Protein AF-A0A1R0ZFE6-F1 (afdb_monomer)

Sequence (151 aa):
MNKIPDYDIPSVRLTSGMYALTKLACAGLTYVLISLLMLGFPQHNGIPEGWPLSIPYAIYAYGLPAALVADVLLRLLRSTSHIVSLVVYVAAGFGAGLWLAAEQGAELLLWGLAGILGLLLLRVTQLGVERSPLLLPVFALFLPLLCLLLL

Structure (mmCIF, N/CA/C/O backbone):
data_AF-A0A1R0ZFE6-F1
#
_entry.id   AF-A0A1R0ZFE6-F1
#
loop_
_atom_site.group_PDB
_atom_site.id
_atom_site.type_symbol
_atom_site.label_atom_id
_atom_site.label_alt_id
_atom_site.label_comp_id
_atom_site.label_asym_id
_atom_site.label_entity_id
_atom_site.label_seq_id
_atom_site.pdbx_PDB_ins_code
_atom_site.Cartn_x
_atom_site.Cartn_y
_atom_site.Cartn_z
_atom_site.occupancy
_atom_site.B_iso_or_equiv
_atom_site.auth_seq_id
_atom_site.auth_comp_id
_atom_site.auth_asym_id
_atom_site.auth_atom_id
_atom_site.pdbx_PDB_model_num
ATOM 1 N N . MET A 1 1 ? -29.178 23.348 39.593 1.00 34.50 1 MET A N 1
ATOM 2 C CA . MET A 1 1 ? -28.261 23.637 38.467 1.00 34.50 1 MET A CA 1
ATOM 3 C C . MET A 1 1 ? -27.893 22.325 37.801 1.00 34.50 1 MET A C 1
ATOM 5 O O . MET A 1 1 ? -27.403 21.430 38.478 1.00 34.50 1 MET A O 1
ATOM 9 N N . ASN A 1 2 ? -28.253 22.196 36.525 1.00 38.25 2 ASN A N 1
ATOM 10 C CA . ASN A 1 2 ? -28.171 20.967 35.738 1.00 38.25 2 ASN A CA 1
ATOM 11 C C . ASN A 1 2 ? -26.728 20.478 35.601 1.00 38.25 2 ASN A C 1
ATOM 13 O O . ASN A 1 2 ? -25.872 21.209 35.111 1.00 38.25 2 ASN A O 1
ATOM 17 N N . LYS A 1 3 ? -26.489 19.216 35.967 1.00 43.56 3 LYS A N 1
ATOM 18 C CA . LYS A 1 3 ? -25.368 18.447 35.431 1.00 43.56 3 LYS A CA 1
ATOM 19 C C . LYS A 1 3 ? -25.771 18.044 34.016 1.00 43.56 3 LYS A C 1
ATOM 21 O O . LYS A 1 3 ? -26.606 17.159 33.857 1.00 43.56 3 LYS A O 1
ATOM 26 N N . ILE A 1 4 ? -25.261 18.750 33.014 1.00 52.94 4 ILE A N 1
ATOM 27 C CA . ILE A 1 4 ? -25.328 18.283 31.629 1.00 52.94 4 ILE A CA 1
ATOM 28 C C . ILE A 1 4 ? -24.350 17.103 31.565 1.00 52.94 4 ILE A C 1
ATOM 30 O O . ILE A 1 4 ? -23.176 17.302 31.877 1.00 52.94 4 ILE A O 1
ATOM 34 N N . PRO A 1 5 ? -24.795 15.874 31.266 1.00 47.56 5 PRO A N 1
ATOM 35 C CA . PRO A 1 5 ? -23.860 14.816 30.942 1.00 47.56 5 PRO A CA 1
ATOM 36 C C . PRO A 1 5 ? -23.267 15.170 29.577 1.00 47.56 5 PRO A C 1
ATOM 38 O O . PRO A 1 5 ? -23.982 15.138 28.576 1.00 47.56 5 PRO A O 1
ATOM 41 N N . ASP A 1 6 ? -21.995 15.571 29.558 1.00 48.12 6 ASP A N 1
ATOM 42 C CA . ASP A 1 6 ? -21.217 15.683 28.326 1.00 48.12 6 ASP A CA 1
ATOM 43 C C . ASP A 1 6 ? -21.222 14.307 27.669 1.00 48.12 6 ASP A C 1
ATOM 45 O O . ASP A 1 6 ? -20.630 13.334 28.142 1.00 48.12 6 ASP A O 1
ATOM 49 N N . TYR A 1 7 ? -22.026 14.202 26.626 1.00 49.75 7 TYR A N 1
ATOM 50 C CA . TYR A 1 7 ? -22.154 13.003 25.840 1.00 49.75 7 TYR A CA 1
ATOM 51 C C . TYR A 1 7 ? -21.052 13.111 24.781 1.00 49.75 7 TYR A C 1
ATOM 53 O O . TYR A 1 7 ? -21.274 13.656 23.700 1.00 49.75 7 TYR A O 1
ATOM 61 N N . ASP A 1 8 ? -19.847 12.647 25.132 1.00 55.03 8 ASP A N 1
ATOM 62 C CA . ASP A 1 8 ? -18.703 12.450 24.230 1.00 55.03 8 ASP A CA 1
ATOM 63 C C . ASP A 1 8 ? -19.056 11.380 23.174 1.00 55.03 8 ASP A C 1
ATOM 65 O O . ASP A 1 8 ? -18.499 10.282 23.146 1.00 55.03 8 ASP A O 1
ATOM 69 N N . ILE A 1 9 ? -20.031 11.653 22.299 1.00 55.03 9 ILE A N 1
ATOM 70 C CA . ILE A 1 9 ? -20.191 10.863 21.080 1.00 55.03 9 ILE A CA 1
ATOM 71 C C . ILE A 1 9 ? -19.178 11.416 20.083 1.00 55.03 9 ILE A C 1
ATOM 73 O O . ILE A 1 9 ? -19.366 12.532 19.583 1.00 55.03 9 ILE A O 1
ATOM 77 N N . PRO A 1 10 ? -18.126 10.665 19.727 1.00 60.91 10 PRO A N 1
ATOM 78 C CA . PRO A 1 10 ? -17.265 11.071 18.634 1.00 60.91 10 PRO A CA 1
ATOM 79 C C . PRO A 1 10 ? -18.122 11.199 17.371 1.00 60.91 10 PRO A C 1
ATOM 81 O O . PRO A 1 10 ? -18.788 10.249 16.951 1.00 60.91 10 PRO A O 1
ATOM 84 N N . SER A 1 11 ? -18.150 12.395 16.776 1.00 75.12 11 SER A N 1
ATOM 85 C CA . SER A 1 11 ? -18.979 12.628 15.594 1.00 75.12 11 SER A CA 1
ATOM 86 C C . SER A 1 11 ? -18.588 11.651 14.477 1.00 75.12 11 SER A C 1
ATOM 88 O O . SER A 1 11 ? -17.407 11.467 14.178 1.00 75.12 11 SER A O 1
ATOM 90 N N . VAL A 1 12 ? -19.579 11.034 13.827 1.00 76.31 12 VAL A N 1
ATOM 91 C CA . VAL A 1 12 ? -19.363 10.065 12.730 1.00 76.31 12 VAL A CA 1
ATOM 92 C C . VAL A 1 12 ? -18.515 10.670 11.599 1.00 76.31 12 VAL A C 1
ATOM 94 O O . VAL A 1 12 ? -17.741 9.986 10.929 1.00 76.31 12 VAL A O 1
ATOM 97 N N . ARG A 1 13 ? -18.618 11.989 11.403 1.00 74.69 13 ARG A N 1
ATOM 98 C CA . ARG A 1 13 ? -17.806 12.749 10.443 1.00 74.69 13 ARG A CA 1
ATOM 99 C C . ARG A 1 13 ? -16.336 12.823 10.855 1.00 74.69 13 ARG A C 1
ATOM 101 O O . ARG A 1 13 ? -15.463 12.682 10.007 1.00 74.69 13 ARG A O 1
ATOM 108 N N . LEU A 1 14 ? -16.058 13.012 12.143 1.00 77.81 14 LEU A N 1
ATOM 109 C CA . LEU A 1 14 ? -14.692 13.040 12.656 1.00 77.81 14 LEU A CA 1
ATOM 110 C C . LEU A 1 14 ? -14.053 11.648 12.594 1.00 77.81 14 LEU A C 1
ATOM 112 O O . LEU A 1 14 ? -12.908 11.530 12.177 1.00 77.81 14 LEU A O 1
ATOM 116 N N . THR A 1 15 ? -14.790 10.585 12.928 1.00 82.00 15 THR A N 1
ATOM 117 C CA . THR A 1 15 ? -14.255 9.212 12.879 1.00 82.00 15 THR A CA 1
ATOM 118 C C . THR A 1 15 ? 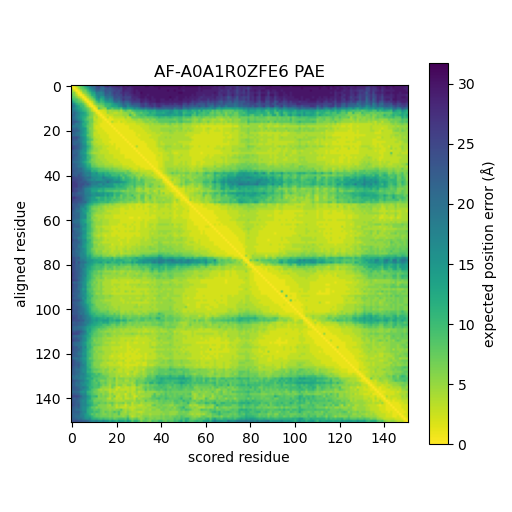-13.975 8.745 11.451 1.00 82.00 15 THR A C 1
ATOM 120 O O . THR A 1 15 ? -12.918 8.170 11.188 1.00 82.00 15 THR A O 1
ATOM 123 N N . SER A 1 16 ? -14.871 9.038 10.506 1.00 82.62 16 SER A N 1
ATOM 124 C CA . SER A 1 16 ? -14.650 8.755 9.080 1.00 82.62 16 SER A CA 1
ATOM 125 C C . SER A 1 16 ? -13.523 9.600 8.479 1.00 82.62 16 SER A C 1
ATOM 127 O O . SER A 1 16 ? -12.692 9.065 7.745 1.00 82.62 16 SER A O 1
ATOM 129 N N . GLY A 1 17 ? -13.438 10.885 8.840 1.00 84.19 17 GLY A N 1
ATOM 130 C CA . GLY A 1 17 ? -12.347 11.769 8.430 1.00 84.19 17 GLY A CA 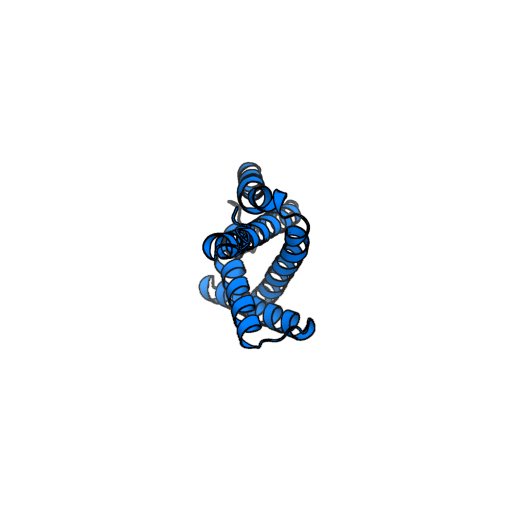1
ATOM 131 C C . GLY A 1 17 ? -10.986 11.291 8.936 1.00 84.19 17 GLY A C 1
ATOM 132 O O . GLY A 1 17 ? -10.040 11.201 8.158 1.00 84.19 17 GLY A O 1
ATOM 133 N N . MET A 1 18 ? -10.901 10.894 10.208 1.00 85.31 18 MET A N 1
ATOM 134 C CA . MET A 1 18 ? -9.681 10.324 10.785 1.00 85.31 18 MET A CA 1
ATOM 135 C C . MET A 1 18 ? -9.289 9.011 10.108 1.00 85.31 18 MET A C 1
ATOM 137 O O . MET A 1 18 ? -8.116 8.808 9.822 1.00 85.31 18 MET A O 1
ATOM 141 N N . TYR A 1 19 ? -10.250 8.142 9.782 1.00 88.06 19 TYR A N 1
ATOM 142 C CA . TYR A 1 19 ? -9.968 6.915 9.033 1.00 88.06 19 TYR A CA 1
ATOM 143 C C . TYR A 1 19 ? -9.381 7.201 7.643 1.00 88.06 19 TYR A C 1
ATOM 145 O O . TYR A 1 19 ? -8.357 6.621 7.275 1.00 88.06 19 TYR A O 1
ATOM 153 N N . ALA A 1 20 ? -9.995 8.117 6.887 1.00 87.62 20 ALA A N 1
ATOM 154 C CA . ALA A 1 20 ? -9.504 8.508 5.568 1.00 87.62 20 ALA A CA 1
ATOM 155 C C . ALA A 1 20 ? -8.101 9.129 5.652 1.00 87.62 20 ALA A C 1
ATOM 157 O O . ALA A 1 20 ? -7.214 8.759 4.881 1.00 87.62 20 ALA A O 1
ATOM 158 N N . LEU A 1 21 ? -7.878 10.010 6.633 1.00 88.38 21 LEU A N 1
ATOM 159 C CA . LEU A 1 21 ? -6.580 10.634 6.875 1.00 88.38 21 LEU A CA 1
ATOM 160 C C . LEU A 1 21 ? -5.513 9.595 7.236 1.00 88.38 21 LEU A C 1
ATOM 162 O O . LEU A 1 21 ? -4.406 9.659 6.709 1.00 88.38 21 LEU A O 1
ATOM 166 N N . THR A 1 22 ? -5.846 8.600 8.061 1.00 89.19 22 THR A N 1
ATOM 167 C CA . THR A 1 22 ? -4.944 7.486 8.377 1.00 89.19 22 THR A CA 1
ATOM 168 C C . THR A 1 22 ? -4.570 6.701 7.131 1.00 89.19 22 THR A C 1
ATOM 170 O O . THR A 1 22 ? -3.390 6.435 6.926 1.00 89.19 22 THR A O 1
ATOM 173 N N . LYS A 1 23 ? -5.521 6.371 6.251 1.00 90.69 23 LYS A N 1
ATOM 174 C CA . LYS A 1 23 ? -5.207 5.643 5.010 1.00 90.69 23 LYS A CA 1
ATOM 175 C C . LYS A 1 23 ? -4.344 6.455 4.051 1.00 90.69 23 LYS A C 1
ATOM 177 O O . LYS A 1 23 ? -3.400 5.904 3.488 1.00 90.69 23 LYS A O 1
ATOM 182 N N . LEU A 1 24 ? -4.605 7.755 3.929 1.00 90.31 24 LEU A N 1
ATOM 183 C CA . LEU A 1 24 ? -3.759 8.664 3.154 1.00 90.31 24 LEU A CA 1
ATOM 184 C C . LEU A 1 24 ? -2.350 8.774 3.745 1.00 90.31 24 LEU A C 1
ATOM 186 O O . LEU A 1 24 ? -1.380 8.709 2.998 1.00 90.31 24 LEU A O 1
ATOM 190 N N . ALA A 1 25 ? -2.225 8.863 5.069 1.00 89.31 25 ALA A N 1
ATOM 191 C CA . ALA A 1 25 ? -0.940 8.865 5.761 1.00 89.31 25 ALA A CA 1
ATOM 192 C C . ALA A 1 25 ? -0.157 7.564 5.548 1.00 89.31 25 ALA A C 1
ATOM 194 O O . ALA A 1 25 ? 1.046 7.607 5.307 1.00 89.31 25 ALA A O 1
ATOM 195 N N . CYS A 1 26 ? -0.831 6.412 5.580 1.00 90.56 26 CYS A N 1
ATOM 196 C CA . CYS A 1 26 ? -0.211 5.119 5.291 1.00 90.56 26 CYS A CA 1
ATOM 197 C C . CYS A 1 26 ? 0.305 5.062 3.850 1.00 90.56 26 CYS A C 1
ATOM 199 O O . CYS A 1 26 ? 1.451 4.685 3.619 1.00 90.56 26 CYS A O 1
ATOM 201 N N . ALA A 1 27 ? -0.519 5.471 2.881 1.00 90.81 27 ALA A N 1
ATOM 202 C CA . ALA A 1 27 ? -0.123 5.518 1.476 1.00 90.81 27 ALA A CA 1
ATOM 203 C C . ALA A 1 27 ? 1.048 6.480 1.245 1.00 90.81 27 ALA A C 1
ATOM 205 O O . ALA A 1 27 ? 2.019 6.106 0.592 1.00 90.81 27 ALA A O 1
ATOM 206 N N . GLY A 1 28 ? 1.007 7.664 1.856 1.00 88.50 28 GLY A N 1
ATOM 207 C CA . GLY A 1 28 ? 2.086 8.641 1.787 1.00 88.50 28 GLY A CA 1
ATOM 208 C C . GLY A 1 28 ? 3.400 8.128 2.373 1.00 88.50 28 GLY A C 1
ATOM 209 O O . GLY A 1 28 ? 4.445 8.228 1.733 1.00 88.50 28 GLY A O 1
ATOM 210 N N . LEU A 1 29 ? 3.359 7.498 3.548 1.00 88.94 29 LEU A N 1
ATOM 211 C CA . LEU A 1 29 ? 4.547 6.905 4.162 1.00 88.94 29 LEU A CA 1
ATOM 212 C C . LEU A 1 29 ? 5.081 5.716 3.348 1.00 88.94 29 LEU A C 1
ATOM 214 O O . LEU A 1 29 ? 6.290 5.570 3.193 1.00 88.94 29 LEU A O 1
ATOM 218 N N . THR A 1 30 ? 4.189 4.898 2.784 1.00 90.56 30 THR A N 1
ATOM 219 C CA . THR A 1 30 ? 4.553 3.787 1.887 1.00 90.56 30 THR A CA 1
ATOM 220 C C . THR A 1 30 ? 5.259 4.316 0.638 1.00 90.56 30 THR A C 1
ATOM 222 O O . THR A 1 30 ? 6.295 3.783 0.249 1.00 90.56 30 THR A O 1
ATOM 225 N N . TYR A 1 31 ? 4.746 5.399 0.048 1.00 89.81 31 TYR A N 1
ATOM 226 C CA . TYR A 1 31 ? 5.365 6.071 -1.093 1.00 89.81 31 TYR A CA 1
ATOM 227 C C . TYR A 1 31 ? 6.769 6.572 -0.769 1.00 89.81 31 TYR A C 1
ATOM 229 O O . TYR A 1 31 ? 7.701 6.276 -1.515 1.00 89.81 31 TYR A O 1
ATOM 237 N N . VAL A 1 32 ? 6.940 7.260 0.359 1.00 88.94 32 VAL A N 1
ATOM 238 C CA . VAL A 1 32 ? 8.249 7.771 0.789 1.00 88.94 32 VAL A CA 1
ATOM 239 C C . VAL A 1 32 ? 9.233 6.622 1.026 1.00 88.94 32 VAL A C 1
ATOM 241 O O . VAL A 1 32 ? 10.364 6.684 0.556 1.00 88.94 32 VAL A O 1
ATOM 244 N N . LEU A 1 33 ? 8.807 5.545 1.695 1.00 89.56 33 LEU A N 1
ATOM 245 C CA . LEU A 1 33 ? 9.657 4.379 1.956 1.00 89.56 33 LEU A CA 1
ATOM 246 C C . LEU A 1 33 ? 10.112 3.686 0.669 1.00 89.56 33 LEU A C 1
ATOM 248 O O . LEU A 1 33 ? 11.296 3.386 0.527 1.00 89.56 33 LEU A O 1
ATOM 252 N N . ILE A 1 34 ? 9.193 3.445 -0.270 1.00 88.31 34 ILE A N 1
ATOM 253 C CA . ILE A 1 34 ? 9.540 2.812 -1.549 1.00 88.31 34 ILE A CA 1
ATOM 254 C C . ILE A 1 34 ? 10.434 3.742 -2.372 1.00 88.31 34 ILE A C 1
ATOM 256 O O . ILE A 1 34 ? 11.419 3.283 -2.941 1.00 88.31 34 ILE A O 1
ATOM 260 N N . SER A 1 35 ? 10.154 5.045 -2.389 1.00 86.06 35 SER A N 1
ATOM 261 C CA . SER A 1 35 ? 10.967 6.022 -3.124 1.00 86.06 35 SER A CA 1
ATOM 262 C C . SER A 1 35 ? 12.392 6.119 -2.574 1.00 86.06 35 SER A C 1
ATOM 264 O O . SER A 1 35 ? 13.343 6.133 -3.348 1.00 86.06 35 SER A O 1
ATOM 266 N N . LEU A 1 36 ? 12.560 6.090 -1.246 1.00 86.81 36 LEU A N 1
ATOM 267 C CA . LEU A 1 36 ? 13.877 6.019 -0.602 1.00 86.81 36 LEU A CA 1
ATOM 268 C C . LEU A 1 36 ? 14.619 4.720 -0.941 1.00 86.81 36 LEU A C 1
ATOM 270 O O . LEU A 1 36 ? 15.826 4.748 -1.167 1.00 86.81 36 LEU A O 1
ATOM 274 N N . LEU A 1 37 ? 13.914 3.587 -1.007 1.00 86.25 37 LEU A N 1
ATOM 275 C CA . LEU A 1 37 ? 14.508 2.310 -1.411 1.00 86.25 37 LEU A CA 1
ATOM 276 C C . LEU A 1 37 ? 14.942 2.326 -2.888 1.00 86.25 37 LEU A C 1
ATOM 278 O O . LEU A 1 37 ? 15.941 1.710 -3.251 1.00 86.25 37 LEU A O 1
ATOM 282 N N . MET A 1 38 ? 14.199 3.049 -3.728 1.00 84.69 38 MET A N 1
ATOM 283 C CA . MET A 1 38 ? 14.442 3.177 -5.165 1.00 84.69 38 MET A CA 1
ATOM 284 C C . MET A 1 38 ? 15.449 4.279 -5.529 1.00 84.69 38 MET A C 1
ATOM 286 O O . MET A 1 38 ? 15.760 4.436 -6.707 1.00 84.69 38 MET A O 1
ATOM 290 N N . LEU A 1 39 ? 15.997 5.016 -4.554 1.00 81.69 39 LEU A N 1
ATOM 291 C CA . LEU A 1 39 ? 16.960 6.101 -4.795 1.00 81.69 39 LEU A CA 1
ATOM 292 C C . LEU A 1 39 ? 18.260 5.609 -5.457 1.00 81.69 39 LEU A C 1
ATOM 294 O O . LEU A 1 39 ? 18.927 6.357 -6.163 1.00 81.69 39 LEU A O 1
ATOM 298 N N . GLY A 1 40 ? 18.629 4.348 -5.210 1.00 79.44 40 GLY A N 1
ATOM 299 C CA . GLY A 1 40 ? 19.815 3.711 -5.790 1.00 79.44 40 GLY A CA 1
ATOM 300 C C . GLY A 1 40 ? 19.608 3.132 -7.192 1.00 79.44 40 GLY A C 1
ATOM 301 O O . GLY A 1 40 ? 20.556 2.585 -7.751 1.00 79.44 40 GLY A O 1
ATOM 302 N N . PHE A 1 41 ? 18.397 3.215 -7.748 1.00 81.88 41 PHE A N 1
ATOM 303 C CA . PHE A 1 41 ? 18.052 2.635 -9.045 1.00 81.88 41 PHE A CA 1
ATOM 304 C C . PHE A 1 41 ? 17.815 3.727 -10.094 1.00 81.88 41 PHE A C 1
ATOM 306 O O . PHE A 1 41 ? 17.292 4.792 -9.761 1.00 81.88 41 PHE A O 1
ATOM 313 N N . PRO A 1 42 ? 18.173 3.482 -11.367 1.00 79.81 42 PRO A N 1
ATOM 314 C CA . PRO A 1 42 ? 17.896 4.418 -12.448 1.00 79.81 42 PRO A CA 1
ATOM 315 C C . PRO A 1 42 ? 16.385 4.621 -12.623 1.00 79.81 42 PRO A C 1
ATOM 317 O O . PRO A 1 42 ? 15.599 3.669 -12.624 1.00 79.81 42 PRO A O 1
ATOM 320 N N . GLN A 1 43 ? 15.981 5.882 -12.780 1.00 79.62 43 GLN A N 1
ATOM 321 C CA . GLN A 1 43 ? 14.592 6.275 -13.013 1.00 79.62 43 GLN A CA 1
ATOM 322 C C . GLN A 1 43 ? 14.500 7.182 -14.241 1.00 79.62 43 GLN A C 1
ATOM 324 O O . GLN A 1 43 ? 15.382 8.005 -14.490 1.00 79.62 43 GLN A O 1
ATOM 329 N N . HIS A 1 44 ? 13.413 7.051 -14.996 1.00 74.38 44 HIS A N 1
ATOM 330 C CA . HIS A 1 44 ? 13.072 7.942 -16.102 1.00 74.38 44 HIS A CA 1
ATOM 331 C C . HIS A 1 44 ? 11.689 8.536 -15.836 1.00 74.38 44 HIS A C 1
ATOM 333 O O . HIS A 1 44 ? 10.710 7.803 -15.724 1.00 74.38 44 HIS A O 1
ATOM 339 N N . ASN A 1 45 ? 11.599 9.864 -15.707 1.00 70.94 45 ASN A N 1
ATOM 340 C CA . ASN A 1 45 ? 10.343 10.578 -15.427 1.00 70.94 45 ASN A CA 1
ATOM 341 C C . ASN A 1 45 ? 9.564 10.033 -14.203 1.00 70.94 45 ASN A C 1
ATOM 343 O O . ASN A 1 45 ? 8.339 9.919 -14.242 1.00 70.94 45 ASN A O 1
ATOM 347 N N . GLY A 1 46 ? 10.266 9.655 -13.127 1.00 71.50 46 GLY A N 1
ATOM 348 C CA . GLY A 1 46 ? 9.652 9.109 -11.904 1.00 71.50 46 GLY A CA 1
ATOM 349 C C . GLY A 1 46 ? 9.140 7.665 -12.024 1.00 71.50 46 GLY A C 1
ATOM 350 O O . GLY A 1 46 ? 8.420 7.185 -11.142 1.00 71.50 46 GLY A O 1
ATOM 351 N N . ILE A 1 47 ? 9.491 6.971 -13.111 1.00 81.75 47 ILE A N 1
ATOM 352 C CA . ILE A 1 47 ? 9.240 5.543 -13.316 1.00 81.75 47 ILE A CA 1
ATOM 353 C C . ILE A 1 47 ? 10.583 4.809 -13.186 1.00 81.75 47 ILE A C 1
ATOM 355 O O . ILE A 1 47 ? 11.501 5.087 -13.965 1.00 81.75 47 ILE A O 1
ATOM 359 N N . PRO A 1 48 ? 10.736 3.899 -12.206 1.00 83.12 48 PRO A N 1
ATOM 360 C CA . PRO A 1 48 ? 11.923 3.058 -12.112 1.00 83.12 48 PRO A CA 1
ATOM 361 C C . PRO A 1 48 ? 12.081 2.160 -13.344 1.00 83.12 48 PRO A C 1
ATOM 363 O O . PRO A 1 48 ? 11.096 1.695 -13.920 1.00 83.12 48 PRO A O 1
ATOM 366 N N . GLU A 1 49 ? 13.320 1.897 -13.756 1.00 79.38 49 GLU A N 1
ATOM 367 C CA . GLU A 1 49 ? 13.586 1.030 -14.908 1.00 79.38 49 GLU A CA 1
ATOM 368 C C . GLU A 1 49 ? 12.983 -0.375 -14.703 1.00 79.38 49 GLU A C 1
ATOM 370 O O . GLU A 1 49 ? 13.125 -0.991 -13.645 1.00 79.38 49 GLU A O 1
ATOM 375 N N . GLY A 1 50 ? 12.253 -0.872 -15.706 1.00 78.38 50 GLY A N 1
ATOM 376 C CA . GLY A 1 50 ? 11.536 -2.152 -15.634 1.00 78.38 50 GLY A CA 1
ATOM 377 C C . GLY A 1 50 ? 10.185 -2.107 -14.907 1.00 78.38 50 GLY A C 1
ATOM 378 O O . GLY A 1 50 ? 9.520 -3.139 -14.809 1.00 78.38 50 GLY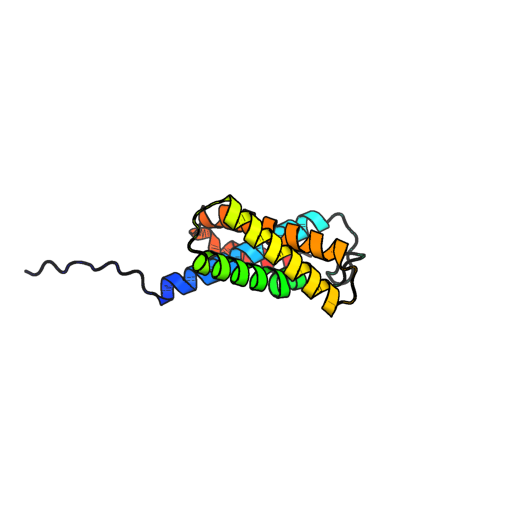 A O 1
ATOM 379 N N . TRP A 1 51 ? 9.748 -0.942 -14.418 1.00 83.19 51 TRP A N 1
ATOM 380 C CA . TRP A 1 51 ? 8.415 -0.777 -13.840 1.00 83.19 51 TRP A CA 1
ATOM 381 C C . TRP A 1 51 ? 7.405 -0.309 -14.900 1.00 83.19 51 TRP A C 1
ATOM 383 O O . TRP A 1 51 ? 7.732 0.528 -15.739 1.00 83.19 51 TRP A O 1
ATOM 393 N N . PRO A 1 52 ? 6.155 -0.800 -14.855 1.00 82.56 52 PRO A N 1
ATOM 394 C CA . PRO A 1 52 ? 5.106 -0.414 -15.786 1.00 82.56 52 PRO A CA 1
ATOM 395 C C . PRO A 1 52 ? 4.564 0.997 -15.525 1.00 82.56 52 PRO A C 1
ATOM 397 O O . PRO A 1 52 ? 3.924 1.574 -16.395 1.00 82.56 52 PRO A O 1
ATOM 400 N N . LEU A 1 53 ? 4.767 1.549 -14.323 1.00 86.31 53 LEU A N 1
ATOM 401 C CA . LEU A 1 53 ? 4.172 2.813 -13.887 1.00 86.31 53 LEU A CA 1
ATOM 402 C C . LEU A 1 53 ? 4.949 3.442 -12.726 1.00 86.31 53 LEU A C 1
ATOM 404 O O . LEU A 1 53 ? 5.796 2.800 -12.100 1.00 86.31 53 LEU A O 1
ATOM 408 N N . SER A 1 54 ? 4.647 4.707 -12.429 1.00 87.69 54 SER A N 1
ATOM 409 C CA . SER A 1 54 ? 5.301 5.445 -11.349 1.00 87.69 54 SER A CA 1
ATOM 410 C C . SER A 1 54 ? 4.891 4.918 -9.970 1.00 87.69 54 SER A C 1
ATOM 412 O O . SER A 1 54 ? 3.750 4.507 -9.740 1.00 87.69 54 SER A O 1
ATOM 414 N N . ILE A 1 55 ? 5.821 4.973 -9.016 1.00 86.56 55 ILE A N 1
ATOM 415 C CA . ILE A 1 55 ? 5.611 4.543 -7.625 1.00 86.56 55 ILE A CA 1
ATOM 416 C C . ILE A 1 55 ? 4.349 5.168 -6.992 1.00 86.56 55 ILE A C 1
ATOM 418 O O . ILE A 1 55 ? 3.543 4.417 -6.432 1.00 86.56 55 ILE A O 1
ATOM 422 N N . PRO A 1 56 ? 4.111 6.499 -7.066 1.00 88.19 56 PRO A N 1
ATOM 423 C CA . PRO A 1 56 ? 2.912 7.076 -6.465 1.00 88.19 56 PRO A CA 1
ATOM 424 C C . PRO A 1 56 ? 1.640 6.546 -7.135 1.00 88.19 56 PRO A C 1
ATOM 426 O O . PRO A 1 56 ? 0.664 6.260 -6.444 1.00 88.19 56 PRO A O 1
ATOM 429 N N . TYR A 1 57 ? 1.652 6.328 -8.453 1.00 88.00 57 TYR A N 1
ATOM 430 C CA . TYR A 1 57 ? 0.498 5.771 -9.152 1.00 88.00 57 TYR A CA 1
ATOM 431 C C . TYR A 1 57 ? 0.191 4.342 -8.682 1.00 88.00 57 TYR A C 1
ATOM 433 O O . TYR A 1 57 ? -0.962 4.038 -8.382 1.00 88.00 57 TYR A O 1
ATOM 441 N N . ALA A 1 58 ? 1.211 3.496 -8.495 1.00 89.00 58 ALA A N 1
ATOM 442 C CA . ALA A 1 58 ? 1.045 2.134 -7.973 1.00 89.00 58 ALA A CA 1
ATOM 443 C C . ALA A 1 58 ? 0.308 2.129 -6.623 1.00 89.00 58 ALA A C 1
ATOM 445 O O . ALA A 1 58 ? -0.633 1.367 -6.389 1.00 89.00 58 ALA A O 1
ATOM 446 N N . ILE A 1 59 ? 0.743 3.011 -5.724 1.00 89.50 59 ILE A N 1
ATOM 447 C CA . ILE A 1 59 ? 0.301 3.026 -4.332 1.00 89.50 59 ILE A CA 1
ATOM 448 C C . ILE A 1 59 ? -1.081 3.658 -4.208 1.00 89.50 59 ILE A C 1
ATOM 450 O O . ILE A 1 59 ? -1.952 3.087 -3.553 1.00 89.50 59 ILE A O 1
ATOM 454 N N . TYR A 1 60 ? -1.301 4.815 -4.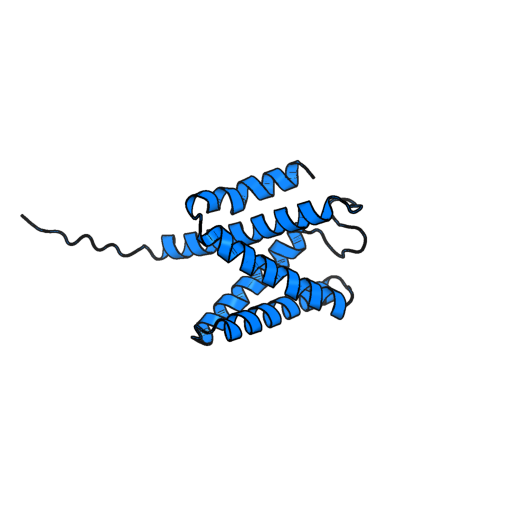832 1.00 90.50 60 TYR A N 1
ATOM 455 C CA . TYR A 1 60 ? -2.558 5.544 -4.690 1.00 90.50 60 TYR A CA 1
ATOM 456 C C . TYR A 1 60 ? -3.683 4.972 -5.562 1.00 90.50 60 TYR A C 1
ATOM 458 O O . TYR A 1 60 ? -4.824 4.960 -5.104 1.00 90.50 60 TYR A O 1
ATOM 466 N N . ALA A 1 61 ? -3.391 4.469 -6.770 1.00 90.62 61 ALA A N 1
ATOM 467 C CA . ALA A 1 61 ? -4.420 3.948 -7.674 1.00 90.62 61 ALA A CA 1
ATOM 468 C C . ALA A 1 61 ? -4.770 2.474 -7.414 1.00 90.62 61 ALA A C 1
ATOM 470 O O . ALA A 1 61 ? -5.934 2.110 -7.542 1.00 90.62 61 ALA A O 1
ATOM 471 N N . TYR A 1 62 ? -3.808 1.637 -7.002 1.00 91.31 62 TYR A N 1
ATOM 472 C CA . TYR A 1 62 ? -4.048 0.199 -6.798 1.00 91.31 62 TYR A CA 1
ATOM 4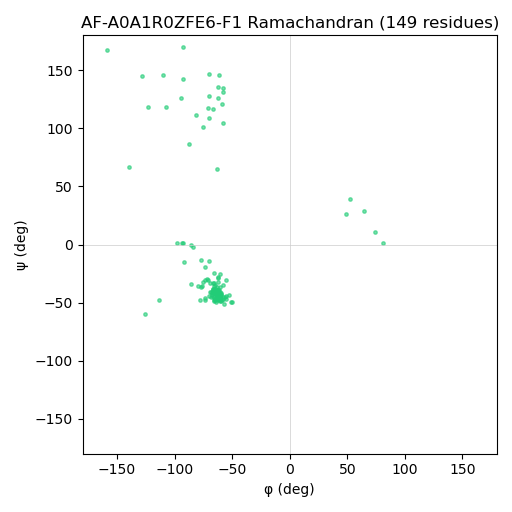73 C C . TYR A 1 62 ? -3.935 -0.213 -5.327 1.00 91.31 62 TYR A C 1
ATOM 475 O O . TYR A 1 62 ? -4.823 -0.882 -4.796 1.00 91.31 62 TYR A O 1
ATOM 483 N N . GLY A 1 63 ? -2.874 0.218 -4.637 1.00 90.12 63 GLY A N 1
ATOM 484 C CA . GLY A 1 63 ? -2.619 -0.167 -3.246 1.00 90.12 63 GLY A CA 1
ATOM 485 C C . GLY A 1 63 ? -3.678 0.339 -2.262 1.00 90.12 63 GLY A C 1
ATOM 486 O O . GLY A 1 63 ? -4.192 -0.430 -1.447 1.00 90.12 63 GLY A O 1
ATOM 487 N N . LEU A 1 64 ? -4.035 1.624 -2.341 1.00 91.56 64 LEU A N 1
ATOM 488 C CA . LEU A 1 64 ? -4.990 2.252 -1.427 1.00 91.56 64 LEU A CA 1
ATOM 489 C C . LEU A 1 64 ? -6.408 1.673 -1.580 1.00 91.56 64 LEU A C 1
ATOM 491 O O . LEU A 1 64 ? -6.974 1.278 -0.557 1.00 91.56 64 LEU A O 1
ATOM 495 N N . PRO A 1 65 ? -6.981 1.524 -2.792 1.00 92.75 65 PRO A N 1
ATOM 496 C CA . PRO A 1 65 ? -8.273 0.858 -2.954 1.00 92.75 65 PRO A CA 1
ATOM 497 C C . PRO A 1 65 ? -8.262 -0.585 -2.455 1.00 92.75 65 PRO A C 1
ATOM 499 O O . PRO A 1 65 ? -9.177 -0.992 -1.742 1.00 92.75 65 PRO A O 1
ATOM 502 N N . ALA A 1 66 ? -7.204 -1.345 -2.739 1.00 92.81 66 ALA A N 1
ATOM 503 C CA . ALA A 1 66 ? -7.097 -2.719 -2.267 1.00 92.81 66 ALA A CA 1
ATOM 504 C C . ALA A 1 66 ? -7.003 -2.808 -0.732 1.00 92.81 66 ALA A C 1
ATOM 506 O O . ALA A 1 66 ? -7.603 -3.697 -0.128 1.00 92.81 66 ALA A O 1
ATOM 507 N N . ALA A 1 67 ? -6.343 -1.848 -0.075 1.00 91.19 67 ALA A N 1
ATOM 508 C CA . ALA A 1 67 ? -6.333 -1.742 1.384 1.00 91.19 67 ALA A CA 1
ATOM 509 C C . ALA A 1 67 ? -7.715 -1.416 1.970 1.00 91.19 67 ALA A C 1
ATOM 511 O O . ALA A 1 67 ? -8.060 -1.924 3.038 1.00 91.19 67 ALA A O 1
ATOM 512 N N . LEU A 1 68 ? -8.519 -0.600 1.283 1.00 91.94 68 LEU A N 1
ATOM 513 C CA . LEU A 1 68 ? -9.907 -0.342 1.679 1.00 91.94 68 LEU A CA 1
ATOM 514 C C . LEU A 1 68 ? -10.767 -1.602 1.524 1.00 91.94 68 LEU A C 1
ATOM 516 O O . LEU A 1 68 ? -11.529 -1.938 2.430 1.00 91.94 68 LEU A O 1
ATOM 520 N N . VAL A 1 69 ? -10.614 -2.330 0.416 1.00 92.75 69 VAL A N 1
ATOM 521 C CA . VAL A 1 69 ? -11.314 -3.603 0.186 1.00 92.75 69 VAL A CA 1
ATOM 522 C C . VAL A 1 69 ? -10.943 -4.627 1.261 1.00 92.75 69 VAL A C 1
ATOM 524 O O . VAL A 1 69 ? -11.834 -5.265 1.818 1.00 92.75 69 VAL A O 1
ATOM 527 N N . ALA A 1 70 ? -9.659 -4.739 1.613 1.00 90.62 70 ALA A N 1
ATOM 528 C CA . ALA A 1 70 ? -9.191 -5.620 2.682 1.00 90.62 70 ALA A CA 1
ATOM 529 C C . ALA A 1 70 ? -9.851 -5.292 4.033 1.00 90.62 70 ALA A C 1
ATOM 531 O O . ALA A 1 70 ? -10.341 -6.190 4.720 1.00 90.62 70 ALA A O 1
ATOM 532 N N . ASP A 1 71 ? -9.930 -4.009 4.397 1.00 89.81 71 ASP A N 1
ATOM 533 C CA . ASP A 1 71 ? -10.592 -3.568 5.629 1.00 89.81 71 ASP A CA 1
ATOM 534 C C . ASP A 1 71 ? -12.091 -3.886 5.635 1.00 89.81 71 ASP A C 1
ATOM 536 O O . ASP A 1 71 ? -12.631 -4.332 6.652 1.00 89.81 71 ASP A O 1
ATOM 540 N N . VAL A 1 72 ? -12.777 -3.649 4.513 1.00 91.00 72 VAL A N 1
ATOM 541 C CA . VAL A 1 72 ? -14.204 -3.964 4.366 1.00 91.00 72 VAL A CA 1
ATOM 542 C C . VAL A 1 72 ? -14.421 -5.465 4.514 1.00 91.00 72 VAL A C 1
ATOM 544 O O . VAL A 1 72 ? -15.300 -5.881 5.269 1.00 91.00 72 VAL A O 1
ATOM 547 N N . LEU A 1 73 ? -13.588 -6.279 3.867 1.00 91.19 73 LEU A N 1
ATOM 548 C CA . LEU A 1 73 ? -13.679 -7.729 3.945 1.00 91.19 73 LEU A CA 1
ATOM 549 C C . LEU A 1 73 ? -13.461 -8.213 5.386 1.00 91.19 73 LEU A C 1
ATOM 551 O O . LEU A 1 73 ? -14.259 -8.993 5.897 1.00 91.19 73 LEU A O 1
ATOM 555 N N . LEU A 1 74 ? -12.469 -7.675 6.100 1.00 89.62 74 LEU A N 1
ATOM 556 C CA . LEU A 1 74 ? -12.243 -8.013 7.510 1.00 89.62 74 LEU A CA 1
ATOM 557 C C . LEU A 1 74 ? -13.417 -7.634 8.414 1.00 89.62 74 LEU A C 1
ATOM 559 O O . LEU A 1 74 ? -13.785 -8.410 9.299 1.00 89.62 74 LEU A O 1
ATOM 563 N N . ARG A 1 75 ? -14.046 -6.478 8.171 1.00 88.56 75 ARG A N 1
ATOM 564 C CA . ARG A 1 75 ? -15.262 -6.071 8.892 1.00 88.56 75 ARG A CA 1
ATOM 565 C C . ARG A 1 75 ? -16.427 -7.022 8.621 1.00 88.56 75 ARG A C 1
ATOM 567 O O . ARG A 1 75 ? -17.148 -7.358 9.559 1.00 88.56 75 ARG A O 1
ATOM 574 N N . LEU A 1 76 ? -16.594 -7.484 7.381 1.00 89.88 76 LEU A N 1
ATOM 575 C CA . LEU A 1 76 ? -17.626 -8.459 7.010 1.00 89.88 76 LEU A CA 1
ATOM 576 C C . LEU A 1 76 ? -17.384 -9.826 7.658 1.00 89.88 76 LEU A C 1
ATOM 578 O O . LEU A 1 76 ? -18.324 -10.433 8.166 1.00 89.88 76 LEU A O 1
ATOM 582 N N . LEU A 1 77 ? -16.127 -10.275 7.714 1.00 88.38 77 LEU A N 1
ATOM 583 C CA . LEU A 1 77 ? -15.751 -11.523 8.383 1.00 88.38 77 LEU A CA 1
ATOM 584 C C . LEU A 1 77 ? -15.879 -11.443 9.913 1.00 88.38 77 LEU A C 1
ATOM 586 O O . LEU A 1 77 ? -15.817 -12.481 10.571 1.00 88.38 77 LEU A O 1
ATOM 590 N N . ARG A 1 78 ? -16.025 -10.236 10.487 1.00 84.38 78 ARG A N 1
ATOM 591 C CA . ARG A 1 78 ? -16.058 -9.972 11.942 1.00 84.38 78 ARG A CA 1
ATOM 592 C C . ARG A 1 78 ? -14.912 -10.651 12.703 1.00 84.38 78 ARG A C 1
ATOM 594 O O . ARG A 1 78 ? -15.042 -10.972 13.882 1.00 84.38 78 ARG A O 1
ATOM 601 N N . SER A 1 79 ? -13.794 -10.893 12.024 1.00 75.88 79 SER A N 1
ATOM 602 C CA . SER A 1 79 ? -12.678 -11.640 12.584 1.00 75.88 79 SER A CA 1
ATOM 603 C C . SER A 1 79 ? -11.665 -10.683 13.190 1.00 75.88 79 SER A C 1
ATOM 605 O O . SER A 1 79 ? -11.175 -9.776 12.522 1.00 75.88 79 SER A O 1
ATOM 607 N N . THR A 1 80 ? -11.324 -10.910 14.455 1.00 75.19 80 THR A N 1
ATOM 608 C CA . THR A 1 80 ? -10.243 -10.202 15.157 1.00 75.19 80 THR A CA 1
ATOM 609 C C . THR A 1 80 ? -8.913 -10.955 15.081 1.00 75.19 80 THR A C 1
ATOM 611 O O . THR A 1 80 ? -7.913 -10.507 15.637 1.00 75.19 80 THR A O 1
ATOM 614 N N . SER A 1 81 ? -8.876 -12.100 14.390 1.00 85.81 81 SER A N 1
ATOM 615 C CA . SER A 1 81 ? -7.672 -12.919 14.277 1.00 85.81 81 SER A CA 1
ATOM 616 C C . SER A 1 81 ? -6.615 -12.235 13.412 1.00 85.81 81 SER A C 1
ATOM 618 O O . SER A 1 81 ? -6.859 -11.889 12.253 1.00 85.81 81 SER A O 1
ATOM 620 N N . HIS A 1 82 ? -5.399 -12.120 13.950 1.00 84.31 82 HIS A N 1
ATOM 621 C CA . HIS A 1 82 ? -4.238 -11.621 13.211 1.00 84.31 82 HIS A CA 1
ATOM 622 C C . HIS A 1 82 ? -3.939 -12.453 11.959 1.00 84.31 82 HIS A C 1
ATOM 624 O O . HIS A 1 82 ? -3.550 -11.895 10.937 1.00 84.31 82 HIS A O 1
ATOM 630 N N . ILE A 1 83 ? -4.174 -13.768 12.015 1.00 88.75 83 ILE A N 1
ATOM 631 C CA . ILE A 1 83 ? -3.956 -14.674 10.881 1.00 88.75 83 ILE A CA 1
ATOM 632 C C . ILE A 1 83 ? -4.946 -14.353 9.759 1.00 88.75 83 ILE A C 1
ATOM 634 O O . ILE A 1 83 ? -4.548 -14.226 8.605 1.00 88.75 83 ILE A O 1
ATOM 638 N N . VAL A 1 84 ? -6.223 -14.148 10.095 1.00 88.38 84 VAL A N 1
ATOM 639 C CA . VAL A 1 84 ? -7.251 -13.792 9.104 1.00 88.38 84 VAL A CA 1
ATOM 640 C C . VAL A 1 84 ? -6.959 -12.420 8.498 1.00 88.38 84 VAL A C 1
ATOM 642 O O . VAL A 1 84 ? -7.031 -12.267 7.282 1.00 88.38 84 VAL A O 1
ATOM 645 N N . SER A 1 85 ? -6.543 -11.447 9.316 1.00 86.62 85 SER A N 1
ATOM 646 C CA . SER A 1 85 ? -6.086 -10.143 8.822 1.00 86.62 85 SER A CA 1
ATOM 647 C C . SER A 1 85 ? -4.938 -10.273 7.828 1.00 86.62 85 SER A C 1
ATOM 649 O O . SER A 1 85 ? -4.968 -9.615 6.792 1.00 86.62 85 SER A O 1
ATOM 651 N N . LEU A 1 86 ? -3.942 -11.108 8.124 1.00 89.75 86 LEU A N 1
ATOM 652 C CA . LEU A 1 86 ? -2.801 -11.316 7.242 1.00 89.75 86 LEU A CA 1
ATOM 653 C C . LEU A 1 86 ? -3.238 -11.939 5.911 1.00 89.75 86 LEU A C 1
ATOM 655 O O . LEU A 1 86 ? -2.907 -11.410 4.856 1.00 89.75 86 LEU A O 1
ATOM 659 N N . VAL A 1 87 ? -4.030 -13.014 5.957 1.00 93.00 87 VAL A N 1
ATOM 660 C CA . VAL A 1 87 ? -4.513 -13.713 4.755 1.00 93.00 87 VAL A CA 1
ATOM 661 C C . VAL A 1 87 ? -5.334 -12.784 3.864 1.00 93.00 87 VAL A C 1
ATOM 663 O O . VAL A 1 87 ? -5.122 -12.762 2.655 1.00 93.00 87 VAL A O 1
ATOM 666 N N . VAL A 1 88 ? -6.227 -11.976 4.443 1.00 92.88 88 VAL A N 1
ATOM 667 C CA . VAL A 1 88 ? -7.038 -11.021 3.673 1.00 92.88 88 VAL A CA 1
ATOM 668 C C . VAL A 1 88 ? -6.168 -9.955 3.011 1.00 92.88 88 VAL A C 1
ATOM 670 O O . VAL A 1 88 ? -6.370 -9.656 1.837 1.00 92.88 88 VAL A O 1
ATOM 673 N N . TYR A 1 89 ? -5.178 -9.413 3.721 1.00 92.12 89 TYR A N 1
ATOM 674 C CA . TYR A 1 89 ? -4.255 -8.432 3.147 1.00 92.12 89 TYR A CA 1
ATOM 675 C C . TYR A 1 89 ? -3.374 -9.031 2.046 1.00 92.12 89 TYR A C 1
ATOM 677 O O . TYR A 1 89 ? -3.148 -8.374 1.034 1.00 92.12 89 TYR A O 1
ATOM 685 N N . VAL A 1 90 ? -2.917 -10.276 2.205 1.00 93.19 90 VAL A N 1
ATOM 686 C CA . VAL A 1 90 ? -2.159 -10.994 1.170 1.00 93.19 90 VAL A CA 1
ATOM 687 C C . VAL A 1 90 ? -3.030 -11.236 -0.061 1.00 93.19 90 VAL A C 1
ATOM 689 O O . VAL A 1 90 ? -2.606 -10.934 -1.171 1.00 93.19 90 VAL A O 1
ATOM 692 N N . ALA A 1 91 ? -4.263 -11.715 0.116 1.00 94.50 91 ALA A N 1
ATOM 693 C CA . ALA A 1 91 ? -5.183 -11.958 -0.993 1.00 94.50 91 ALA A CA 1
ATOM 694 C C . ALA A 1 91 ? -5.545 -10.660 -1.734 1.00 94.50 91 ALA A C 1
ATOM 696 O O . ALA A 1 91 ? -5.497 -10.615 -2.963 1.00 94.50 91 ALA A O 1
ATOM 697 N N . ALA A 1 92 ? -5.844 -9.587 -0.995 1.00 94.31 92 ALA A N 1
ATOM 698 C CA . ALA A 1 92 ? -6.098 -8.270 -1.572 1.00 94.31 92 ALA A CA 1
ATOM 699 C C . ALA A 1 92 ? -4.855 -7.709 -2.281 1.00 94.31 92 ALA A C 1
ATOM 701 O O . ALA A 1 92 ? -4.977 -7.121 -3.351 1.00 94.31 92 ALA A O 1
ATOM 702 N N . GLY A 1 93 ? -3.663 -7.929 -1.717 1.00 92.88 93 GLY A N 1
ATOM 703 C CA . GLY A 1 93 ? -2.389 -7.491 -2.287 1.00 92.88 93 GLY A CA 1
ATOM 704 C C . GLY A 1 93 ? -2.083 -8.186 -3.596 1.00 92.88 93 GLY A C 1
ATOM 705 O O . GLY A 1 93 ? -1.782 -7.531 -4.590 1.00 92.88 93 GLY A O 1
ATOM 706 N N . PHE A 1 94 ? -2.251 -9.504 -3.622 1.00 94.00 94 PHE A N 1
ATOM 707 C CA . PHE A 1 94 ? -2.109 -10.285 -4.840 1.00 94.00 94 PHE A CA 1
ATOM 708 C C . PHE A 1 94 ? -3.110 -9.837 -5.909 1.00 94.00 94 PHE A C 1
ATOM 710 O O . PHE A 1 94 ? -2.723 -9.601 -7.050 1.00 94.00 94 PHE A O 1
ATOM 717 N N . GLY A 1 95 ? -4.375 -9.630 -5.528 1.00 93.31 95 GLY A N 1
ATOM 718 C CA . GLY A 1 95 ? -5.408 -9.110 -6.426 1.00 93.31 95 GLY A CA 1
ATOM 719 C C . GLY A 1 95 ? -5.070 -7.731 -7.000 1.00 93.31 95 GLY A C 1
ATOM 720 O O . GLY A 1 95 ? -5.231 -7.521 -8.198 1.00 93.31 95 GLY A O 1
ATOM 721 N N . ALA A 1 96 ? -4.543 -6.817 -6.182 1.00 92.50 96 ALA A N 1
ATOM 722 C CA . ALA A 1 96 ? -4.099 -5.496 -6.630 1.00 92.50 96 ALA A CA 1
ATOM 723 C C . ALA A 1 96 ? -2.944 -5.585 -7.636 1.00 92.50 96 ALA A C 1
ATOM 725 O O . ALA A 1 96 ? -2.945 -4.891 -8.649 1.00 92.50 96 ALA A O 1
ATOM 726 N N . GLY A 1 97 ? -1.983 -6.472 -7.370 1.00 90.31 97 GLY A N 1
ATOM 727 C CA . GLY A 1 97 ? -0.860 -6.740 -8.261 1.00 90.31 97 GLY A CA 1
ATOM 728 C C . GLY A 1 97 ? -1.289 -7.329 -9.604 1.00 90.31 97 GLY A C 1
ATOM 729 O O . GLY A 1 97 ? -0.816 -6.889 -10.648 1.00 90.31 97 GLY A O 1
ATOM 730 N N . LEU A 1 98 ? -2.234 -8.273 -9.589 1.00 92.62 98 LEU A N 1
ATOM 731 C CA . LEU A 1 98 ? -2.823 -8.833 -10.807 1.00 92.62 98 LEU A CA 1
ATOM 732 C C . LEU A 1 98 ? -3.628 -7.795 -11.591 1.00 92.62 98 LEU A C 1
ATOM 734 O O . LEU A 1 98 ? -3.539 -7.766 -12.815 1.00 92.62 98 LEU A O 1
ATOM 738 N N . TRP A 1 99 ? -4.398 -6.949 -10.902 1.00 90.81 99 TRP A N 1
ATOM 739 C CA . TRP A 1 99 ? -5.159 -5.872 -11.535 1.00 90.81 99 TRP A CA 1
ATOM 740 C C . TRP A 1 99 ? -4.225 -4.891 -12.252 1.00 90.81 99 TRP A C 1
ATOM 742 O O . TRP A 1 99 ? -4.419 -4.610 -13.433 1.00 90.81 99 TRP A O 1
ATOM 752 N N . LEU A 1 100 ? -3.154 -4.467 -11.579 1.00 89.44 100 LEU A N 1
AT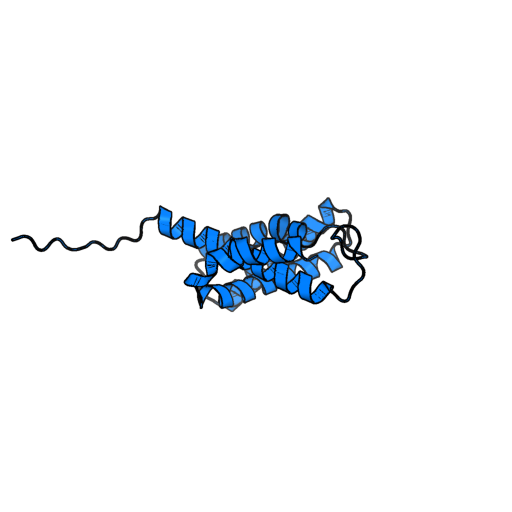OM 753 C CA . LEU A 1 100 ? -2.108 -3.634 -12.166 1.00 89.44 100 LEU A CA 1
ATOM 754 C C . LEU A 1 100 ? -1.454 -4.311 -13.377 1.00 89.44 100 LEU A C 1
ATOM 756 O O . LEU A 1 100 ? -1.312 -3.692 -14.431 1.00 89.44 100 LEU A O 1
ATOM 760 N N . ALA A 1 101 ? -1.076 -5.585 -13.246 1.00 90.44 101 ALA A N 1
ATOM 761 C CA . ALA A 1 101 ? -0.444 -6.337 -14.325 1.00 90.44 101 ALA A CA 1
ATOM 762 C C . ALA A 1 101 ? -1.349 -6.456 -15.558 1.00 90.44 101 ALA A C 1
ATOM 764 O O . ALA A 1 101 ? -0.875 -6.306 -16.682 1.00 90.44 101 ALA A O 1
ATOM 765 N N . ALA A 1 102 ? -2.647 -6.682 -15.344 1.00 89.62 102 ALA A N 1
ATOM 766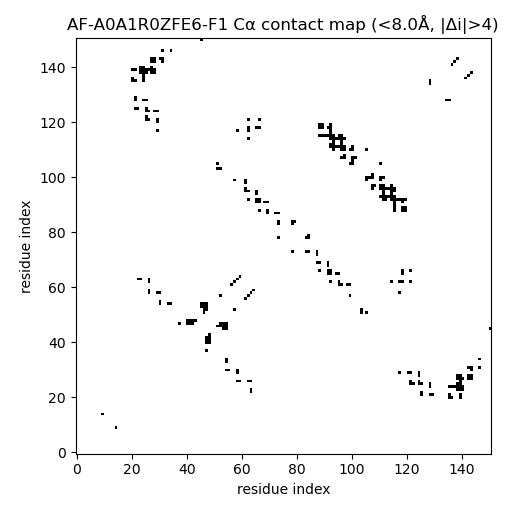 C CA . ALA A 1 102 ? -3.633 -6.797 -16.408 1.00 89.62 102 ALA A CA 1
ATOM 767 C C . ALA A 1 102 ? -3.844 -5.475 -17.162 1.00 89.62 102 ALA A C 1
ATOM 769 O O . ALA A 1 102 ? -3.976 -5.500 -18.383 1.00 89.62 102 ALA A O 1
ATOM 770 N N . GLU A 1 103 ? -3.846 -4.331 -16.470 1.00 89.12 103 GLU A N 1
ATOM 771 C CA . GLU A 1 103 ? -4.015 -3.024 -17.121 1.00 89.12 103 GLU A CA 1
ATOM 772 C C . GLU A 1 103 ? -2.758 -2.546 -17.850 1.00 89.12 103 GLU A C 1
ATOM 774 O O . GLU A 1 103 ? -2.860 -1.925 -18.905 1.00 89.12 103 GLU A O 1
ATOM 779 N N . GLN A 1 104 ? -1.575 -2.834 -17.306 1.00 86.19 104 GLN A N 1
ATOM 780 C CA . GLN A 1 104 ? -0.310 -2.340 -17.857 1.00 86.19 104 GLN A CA 1
ATOM 781 C C . GLN A 1 104 ? 0.414 -3.351 -18.758 1.00 86.19 104 GLN A C 1
ATOM 783 O O . GLN A 1 104 ? 1.514 -3.074 -19.231 1.00 86.19 104 GLN A O 1
ATOM 788 N N . GLY A 1 105 ? -0.167 -4.534 -18.980 1.00 83.69 105 GLY A N 1
ATOM 789 C CA . GLY A 1 105 ? 0.450 -5.598 -19.779 1.00 83.69 105 GLY A CA 1
ATOM 790 C C . GLY A 1 105 ? 1.738 -6.162 -19.167 1.00 83.69 105 GLY A C 1
ATOM 791 O O . GLY A 1 105 ? 2.627 -6.596 -19.896 1.00 83.69 105 GLY A O 1
ATOM 792 N N . ALA A 1 106 ? 1.859 -6.128 -17.839 1.00 85.75 106 ALA A N 1
ATOM 793 C CA . ALA A 1 106 ? 3.048 -6.573 -17.123 1.00 85.75 106 ALA A CA 1
ATOM 794 C C . ALA A 1 106 ? 2.958 -8.052 -16.702 1.00 85.75 106 ALA A C 1
ATOM 796 O O . ALA A 1 106 ? 1.906 -8.689 -16.775 1.00 85.75 106 ALA A O 1
ATOM 797 N N . GLU A 1 107 ? 4.070 -8.619 -16.233 1.00 88.12 107 GLU A N 1
ATOM 798 C CA . GLU A 1 107 ? 4.117 -10.021 -15.813 1.00 88.12 107 GLU A CA 1
ATOM 799 C C . GLU A 1 107 ? 3.260 -10.280 -14.559 1.00 88.12 107 GLU A C 1
ATOM 801 O O . GLU A 1 107 ? 3.549 -9.788 -13.467 1.00 88.12 107 GLU A O 1
ATOM 806 N N . LEU A 1 108 ? 2.221 -11.107 -14.710 1.00 88.25 108 LEU A N 1
ATOM 807 C CA . LEU A 1 108 ? 1.209 -11.375 -13.679 1.00 88.25 108 LEU A CA 1
ATOM 808 C C . LEU A 1 108 ? 1.797 -11.855 -12.346 1.00 88.25 108 LEU A C 1
ATOM 810 O O . LEU A 1 108 ? 1.377 -11.398 -11.286 1.00 88.25 108 LEU A O 1
ATOM 814 N N . LEU A 1 109 ? 2.756 -12.785 -12.382 1.00 89.94 109 LEU A N 1
ATOM 815 C CA . LEU A 1 109 ? 3.281 -13.412 -11.167 1.00 89.94 109 LEU A CA 1
ATOM 816 C C . LEU A 1 109 ? 4.178 -12.451 -10.381 1.00 89.94 109 LEU A C 1
ATOM 818 O O . LEU A 1 109 ? 4.008 -12.307 -9.169 1.00 89.94 109 LEU A O 1
ATOM 822 N N . LEU A 1 110 ? 5.085 -11.757 -11.073 1.00 89.50 110 LEU A N 1
ATOM 823 C CA . LEU A 1 110 ? 5.977 -10.769 -10.469 1.00 89.50 110 LEU A CA 1
ATOM 824 C C . LEU A 1 110 ? 5.172 -9.637 -9.823 1.00 89.50 110 LEU A C 1
ATOM 826 O O . LEU A 1 110 ? 5.383 -9.315 -8.652 1.00 89.50 110 LEU A O 1
ATOM 830 N N . TRP A 1 111 ? 4.200 -9.081 -10.548 1.00 89.62 111 TRP A N 1
ATOM 831 C CA . TRP A 1 111 ? 3.382 -7.978 -10.047 1.00 89.62 111 TRP A CA 1
ATOM 832 C C . TRP A 1 111 ? 2.360 -8.415 -9.002 1.00 89.62 111 TRP A C 1
ATOM 834 O O . TRP A 1 111 ? 2.109 -7.663 -8.064 1.00 89.62 111 TRP A O 1
ATOM 844 N N . GLY A 1 112 ? 1.853 -9.648 -9.071 1.00 89.75 112 GLY A N 1
ATOM 845 C CA . GLY A 1 112 ? 1.077 -10.258 -7.992 1.00 89.75 112 GLY A CA 1
ATOM 846 C C . GLY A 1 112 ? 1.866 -10.319 -6.679 1.00 89.75 112 GLY A C 1
ATOM 847 O O . GLY A 1 112 ? 1.366 -9.896 -5.635 1.00 89.75 112 GLY A O 1
ATOM 848 N N . LEU A 1 113 ? 3.124 -10.775 -6.720 1.00 92.50 113 LEU A N 1
ATOM 849 C CA . LEU A 1 113 ? 4.007 -10.783 -5.546 1.00 92.50 113 LEU A CA 1
ATOM 850 C C . LEU A 1 113 ? 4.352 -9.364 -5.068 1.00 92.50 113 LEU A C 1
ATOM 852 O O . LEU A 1 113 ? 4.326 -9.101 -3.863 1.00 92.50 113 LEU A O 1
ATOM 856 N N . ALA A 1 114 ? 4.614 -8.436 -5.991 1.00 89.25 114 ALA A N 1
ATOM 857 C CA . ALA A 1 114 ? 4.855 -7.033 -5.660 1.00 89.25 114 ALA A CA 1
ATOM 858 C C . ALA A 1 114 ? 3.638 -6.393 -4.970 1.00 89.25 114 ALA A C 1
ATOM 860 O O . ALA A 1 114 ? 3.794 -5.659 -3.995 1.00 89.25 114 ALA A O 1
ATOM 861 N N . GLY A 1 115 ? 2.424 -6.727 -5.416 1.00 89.88 115 GLY A N 1
ATOM 862 C CA . GLY A 1 115 ? 1.174 -6.283 -4.806 1.00 89.88 115 GLY A CA 1
ATOM 863 C C . GLY A 1 115 ? 1.004 -6.786 -3.371 1.00 89.88 115 GLY A C 1
ATOM 864 O O . GLY A 1 115 ? 0.640 -6.004 -2.492 1.00 89.88 115 GLY A O 1
ATOM 865 N N . ILE A 1 116 ? 1.345 -8.053 -3.093 1.00 93.31 116 ILE A N 1
ATOM 866 C CA . ILE A 1 116 ? 1.388 -8.587 -1.718 1.00 93.31 116 ILE A CA 1
ATOM 867 C C . ILE A 1 116 ? 2.338 -7.750 -0.860 1.00 93.31 116 ILE A C 1
ATOM 869 O O . ILE A 1 116 ? 1.960 -7.293 0.219 1.00 93.31 116 ILE A O 1
ATOM 873 N N . LEU A 1 117 ? 3.561 -7.531 -1.343 1.00 92.19 117 LEU A N 1
ATOM 874 C CA . LEU A 1 117 ? 4.587 -6.811 -0.595 1.00 92.19 117 LEU A CA 1
ATOM 875 C C . LEU A 1 117 ? 4.179 -5.354 -0.337 1.00 92.19 117 LEU A C 1
ATOM 877 O O . LEU A 1 117 ? 4.313 -4.874 0.788 1.00 92.19 117 LEU A O 1
ATOM 881 N N . GLY A 1 118 ? 3.600 -4.681 -1.334 1.00 90.31 118 GLY A N 1
ATOM 882 C CA . GLY A 1 118 ? 3.088 -3.317 -1.205 1.00 90.31 118 GLY A CA 1
ATOM 883 C C . GLY A 1 118 ? 1.957 -3.197 -0.182 1.00 90.31 118 GLY A C 1
ATOM 884 O O . GLY A 1 118 ? 1.955 -2.277 0.636 1.00 90.31 118 GLY A O 1
ATOM 885 N N . LEU A 1 119 ? 1.020 -4.149 -0.162 1.00 91.56 119 LEU A N 1
ATOM 886 C CA . LEU A 1 119 ? -0.105 -4.123 0.776 1.00 91.56 119 LEU A CA 1
ATOM 887 C C . LEU A 1 119 ? 0.299 -4.524 2.204 1.00 91.56 119 LEU A C 1
ATOM 889 O O . LEU A 1 119 ? -0.216 -3.964 3.176 1.00 91.56 119 LEU A O 1
ATOM 893 N N . LEU A 1 120 ? 1.275 -5.424 2.354 1.00 92.00 120 LEU A N 1
ATOM 894 C CA . LEU A 1 120 ? 1.906 -5.694 3.648 1.00 92.00 120 LEU A CA 1
ATOM 895 C C . LEU A 1 120 ? 2.673 -4.471 4.160 1.00 92.00 120 LEU A C 1
ATOM 897 O O . LEU A 1 120 ? 2.561 -4.139 5.340 1.00 92.00 120 LEU A O 1
ATOM 901 N N . LEU A 1 121 ? 3.390 -3.758 3.286 1.00 91.44 121 LEU A N 1
ATOM 902 C CA . LEU A 1 121 ? 4.072 -2.521 3.657 1.00 91.44 121 LEU A CA 1
ATOM 903 C C . LEU A 1 121 ? 3.063 -1.464 4.122 1.00 91.44 121 LEU A C 1
ATOM 905 O O . LEU A 1 121 ? 3.226 -0.914 5.208 1.00 91.44 121 LEU A O 1
ATOM 909 N N . LEU A 1 122 ? 1.961 -1.272 3.389 1.00 89.25 122 LEU A N 1
ATOM 910 C CA . LEU A 1 122 ? 0.837 -0.426 3.811 1.00 89.25 122 LEU A CA 1
ATOM 911 C C . LEU A 1 122 ? 0.324 -0.811 5.203 1.00 89.25 122 LEU A C 1
ATOM 913 O O . LEU A 1 122 ? 0.114 0.063 6.044 1.00 89.25 122 LEU A O 1
ATOM 917 N N . ARG A 1 123 ? 0.179 -2.108 5.495 1.00 87.50 123 ARG A N 1
ATOM 918 C CA . ARG A 1 123 ? -0.225 -2.574 6.828 1.00 87.50 123 ARG A CA 1
ATOM 919 C C . ARG A 1 123 ? 0.798 -2.220 7.908 1.00 87.50 123 ARG A C 1
ATOM 921 O O . ARG A 1 123 ? 0.404 -1.826 9.003 1.00 87.50 123 ARG A O 1
ATOM 928 N N . VAL A 1 124 ? 2.092 -2.335 7.618 1.00 87.81 124 VAL A N 1
ATOM 929 C CA . VAL A 1 124 ? 3.164 -1.946 8.548 1.00 87.81 124 VAL A CA 1
ATOM 930 C C . VAL A 1 124 ? 3.158 -0.436 8.785 1.00 87.81 124 VAL A C 1
ATOM 932 O O . V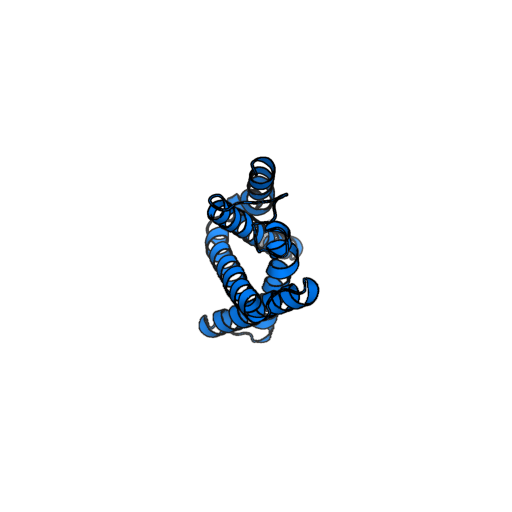AL A 1 124 ? 3.220 -0.003 9.935 1.00 87.81 124 VAL A O 1
ATOM 935 N N . THR A 1 125 ? 3.013 0.371 7.729 1.00 86.62 125 THR A N 1
ATOM 936 C CA . THR A 1 125 ? 2.912 1.832 7.870 1.00 86.62 125 THR A CA 1
ATOM 937 C C . THR A 1 125 ? 1.706 2.230 8.716 1.00 86.62 125 THR A C 1
ATOM 939 O O . THR A 1 125 ? 1.826 3.120 9.553 1.00 86.62 125 THR A O 1
ATOM 942 N N . GLN A 1 126 ? 0.590 1.505 8.599 1.00 86.19 126 GLN A N 1
ATOM 943 C CA . GLN A 1 126 ? -0.593 1.711 9.429 1.00 86.19 126 GLN A CA 1
ATOM 944 C C . GLN A 1 126 ? -0.306 1.508 10.920 1.00 86.19 126 GLN A C 1
ATOM 946 O O . GLN A 1 126 ? -0.664 2.367 11.723 1.00 86.19 126 GLN A O 1
ATOM 951 N N . LEU A 1 127 ? 0.419 0.448 11.289 1.00 84.88 127 LEU A N 1
ATOM 952 C CA . LEU A 1 127 ? 0.834 0.218 12.679 1.00 84.88 127 LEU A CA 1
ATOM 953 C C . LEU A 1 127 ? 1.747 1.334 13.216 1.00 84.88 127 LEU A C 1
ATOM 955 O O . LEU A 1 127 ? 1.721 1.629 14.410 1.00 84.88 127 LEU A O 1
ATOM 959 N N . GLY A 1 128 ? 2.569 1.941 12.355 1.00 82.12 128 GLY A N 1
ATOM 960 C CA . GLY A 1 128 ? 3.423 3.072 12.720 1.00 82.12 128 GLY A CA 1
ATOM 961 C C . GLY A 1 128 ? 2.634 4.369 12.900 1.00 82.12 128 GLY A C 1
ATOM 962 O O . GLY A 1 128 ? 2.781 5.055 13.908 1.00 82.12 128 GLY A O 1
ATOM 963 N N . VAL A 1 129 ? 1.759 4.680 11.947 1.00 84.19 129 VAL A N 1
ATOM 964 C CA . VAL A 1 129 ? 0.954 5.907 11.928 1.00 84.19 129 VAL A CA 1
ATOM 965 C C . VAL A 1 129 ? -0.057 5.940 13.078 1.00 84.19 129 VAL A C 1
ATOM 967 O O . VAL A 1 129 ? -0.231 6.981 13.711 1.00 84.19 129 VAL A O 1
ATOM 970 N N . GLU A 1 130 ? -0.673 4.803 13.416 1.00 82.81 130 GLU A N 1
ATOM 971 C CA . GLU A 1 130 ? -1.605 4.695 14.548 1.00 82.81 130 GLU A CA 1
ATOM 972 C C . GLU A 1 130 ? -0.946 5.040 15.898 1.00 82.81 130 GLU A C 1
ATOM 974 O O . GLU A 1 130 ? -1.623 5.518 16.807 1.00 82.81 130 GLU A O 1
ATOM 979 N N . ARG A 1 131 ? 0.382 4.883 16.029 1.00 82.69 131 ARG A N 1
ATOM 980 C CA . ARG A 1 131 ? 1.135 5.289 17.232 1.00 82.69 131 ARG A CA 1
ATOM 981 C C . ARG A 1 131 ? 1.382 6.794 17.322 1.00 82.69 131 ARG A C 1
ATOM 983 O O . ARG A 1 131 ? 1.821 7.275 18.363 1.00 82.69 131 ARG A O 1
ATOM 990 N N . SER A 1 132 ? 1.167 7.551 16.249 1.00 82.06 132 SER A N 1
ATOM 991 C CA . SER A 1 132 ? 1.485 8.982 16.186 1.00 82.06 132 SER A CA 1
ATOM 992 C C . SER A 1 132 ? 0.395 9.769 15.449 1.00 82.06 132 SER A C 1
ATOM 994 O O . SER A 1 132 ? 0.653 10.344 14.390 1.00 82.06 132 SER A O 1
ATOM 996 N N . PRO A 1 133 ? -0.826 9.857 16.016 1.00 78.31 133 PRO A N 1
ATOM 997 C CA . PRO A 1 133 ? -1.972 10.482 15.352 1.00 78.31 133 PRO A CA 1
ATOM 998 C C . PRO A 1 133 ? -1.764 11.975 15.052 1.00 78.31 133 PRO A C 1
ATOM 1000 O O . PRO A 1 133 ? -2.299 12.489 14.077 1.00 78.31 133 PRO A O 1
ATOM 1003 N N . LEU A 1 134 ? -0.944 12.680 15.836 1.00 81.94 134 LEU A N 1
ATOM 1004 C CA . LEU A 1 134 ? -0.626 14.095 15.600 1.00 81.94 134 LEU A CA 1
ATOM 1005 C C . LEU A 1 134 ? 0.161 14.328 14.298 1.00 81.94 134 LEU A C 1
ATOM 1007 O O . LEU A 1 134 ? 0.089 15.410 13.723 1.00 81.94 134 LEU A O 1
ATOM 1011 N N . LEU A 1 135 ? 0.889 13.316 13.816 1.00 82.62 135 LEU A N 1
ATOM 1012 C CA . LEU A 1 135 ? 1.694 13.390 12.592 1.00 82.62 135 LEU A CA 1
ATOM 1013 C C . LEU A 1 135 ? 0.934 12.916 11.346 1.00 82.62 135 LEU A C 1
ATOM 1015 O O . LEU A 1 135 ? 1.482 12.949 10.245 1.00 82.62 135 LEU A O 1
ATOM 1019 N N . LEU A 1 136 ? -0.336 12.522 11.488 1.00 83.38 136 LEU A N 1
ATOM 1020 C CA . LEU A 1 136 ? -1.187 12.091 10.378 1.00 83.38 136 LEU A CA 1
ATOM 1021 C C . LEU A 1 136 ? -1.187 13.071 9.189 1.00 83.38 136 LEU A C 1
ATOM 1023 O O . LEU A 1 136 ? -0.943 12.619 8.070 1.00 83.38 136 LEU A O 1
ATOM 1027 N N . PRO A 1 137 ? -1.383 14.395 9.376 1.00 83.06 137 PRO A N 1
ATOM 1028 C CA . PRO A 1 137 ? -1.374 15.335 8.255 1.00 83.06 137 PRO A CA 1
ATOM 1029 C C . PRO A 1 137 ? 0.002 15.433 7.588 1.00 83.06 137 PRO A C 1
ATOM 1031 O O . PRO A 1 137 ? 0.097 15.608 6.375 1.00 83.06 137 PRO A O 1
ATOM 1034 N N . VAL A 1 138 ? 1.074 15.289 8.374 1.00 84.69 138 VAL A N 1
ATOM 1035 C CA . VAL A 1 138 ? 2.455 15.334 7.881 1.00 84.69 138 VAL A CA 1
ATOM 1036 C C . VAL A 1 138 ? 2.718 14.153 6.956 1.00 84.69 138 VAL A C 1
ATOM 1038 O O . VAL A 1 138 ? 3.175 14.352 5.835 1.00 84.69 138 VAL A O 1
ATOM 1041 N N . PHE A 1 139 ? 2.364 12.940 7.378 1.00 84.31 139 PHE A N 1
ATOM 1042 C CA . PHE A 1 139 ? 2.548 11.740 6.562 1.00 84.31 139 PHE A CA 1
ATOM 1043 C C . PHE A 1 139 ? 1.576 11.649 5.381 1.00 84.31 139 PHE A C 1
ATOM 1045 O O . PHE A 1 139 ? 1.929 11.073 4.357 1.00 84.31 139 PHE A O 1
ATOM 1052 N N . ALA A 1 140 ? 0.373 12.219 5.498 1.00 82.06 140 ALA A N 1
ATOM 1053 C CA . ALA A 1 140 ? -0.628 12.197 4.433 1.00 82.06 140 ALA A CA 1
ATOM 1054 C C . ALA A 1 140 ? -0.339 13.190 3.301 1.00 82.06 140 ALA A C 1
ATOM 1056 O O . ALA A 1 140 ? -0.631 12.885 2.148 1.00 82.06 140 ALA A O 1
ATOM 1057 N N . LEU A 1 141 ? 0.193 14.374 3.626 1.00 82.44 141 LEU A N 1
ATOM 1058 C CA . LEU A 1 141 ? 0.316 15.490 2.682 1.00 82.44 141 LEU A CA 1
ATOM 1059 C C . LEU A 1 141 ? 1.740 16.023 2.580 1.00 82.44 141 LEU A C 1
ATOM 1061 O O . LEU A 1 141 ? 2.323 16.006 1.501 1.00 82.44 141 LEU A O 1
ATOM 1065 N N . PHE A 1 142 ? 2.315 16.494 3.686 1.00 83.88 142 PHE A N 1
ATOM 1066 C CA . PHE A 1 142 ? 3.566 17.253 3.628 1.00 83.88 142 PHE A CA 1
ATOM 1067 C C . PHE A 1 142 ? 4.764 16.400 3.206 1.00 83.88 142 PHE A C 1
ATOM 1069 O O . PHE A 1 142 ? 5.535 16.816 2.349 1.00 83.88 142 PHE A O 1
ATOM 1076 N N . LEU A 1 143 ? 4.912 15.205 3.778 1.00 84.25 143 LEU A N 1
ATOM 1077 C CA . LEU A 1 143 ? 6.048 14.330 3.505 1.00 84.25 143 LEU A CA 1
ATOM 1078 C C . LEU A 1 143 ? 6.015 13.745 2.079 1.00 84.25 143 LEU A C 1
ATOM 1080 O O . LEU A 1 143 ? 7.048 13.801 1.414 1.00 84.25 143 LEU A O 1
ATOM 1084 N N . PRO A 1 144 ? 4.869 13.258 1.555 1.00 79.44 144 PRO A N 1
ATOM 1085 C CA . PRO A 1 144 ? 4.770 12.831 0.159 1.00 79.44 144 PRO A CA 1
ATOM 1086 C C . PRO A 1 144 ? 5.032 13.970 -0.827 1.00 79.44 144 PRO A C 1
ATOM 1088 O O . PRO A 1 144 ? 5.766 13.780 -1.789 1.00 79.44 144 PRO A O 1
ATOM 1091 N N . LEU A 1 145 ? 4.483 15.166 -0.580 1.00 80.62 145 LEU A N 1
ATOM 1092 C CA . LEU A 1 145 ? 4.706 16.323 -1.452 1.00 80.62 145 LEU A CA 1
ATOM 1093 C C . LEU A 1 145 ? 6.166 16.777 -1.436 1.00 80.62 145 LEU A C 1
ATOM 1095 O O . LEU A 1 145 ? 6.717 17.085 -2.487 1.00 80.62 145 LEU A O 1
ATOM 1099 N N . LEU A 1 146 ? 6.804 16.781 -0.263 1.00 81.94 146 LEU A N 1
ATOM 1100 C CA . LEU A 1 146 ? 8.230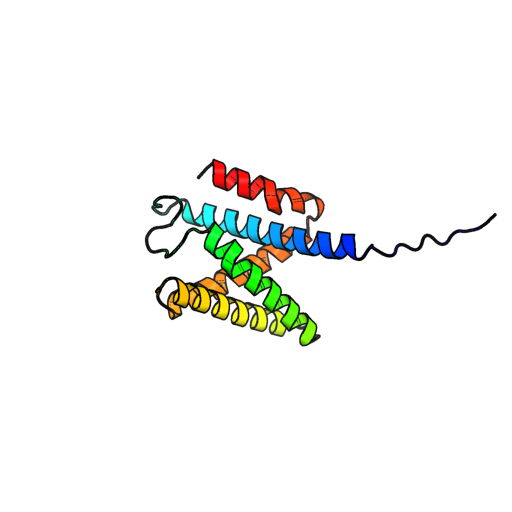 17.070 -0.147 1.00 81.94 146 LEU A CA 1
ATOM 1101 C C . LEU A 1 146 ? 9.062 16.032 -0.908 1.00 81.94 146 LEU A C 1
ATOM 1103 O O . LEU A 1 146 ? 9.983 16.398 -1.626 1.00 81.94 146 LEU A O 1
ATOM 1107 N N . CYS A 1 147 ? 8.720 14.748 -0.783 1.00 81.75 147 CYS A N 1
ATOM 1108 C CA . CYS A 1 147 ? 9.398 13.673 -1.501 1.00 81.75 147 CYS A CA 1
ATOM 1109 C C . CYS A 1 147 ? 9.250 13.822 -3.021 1.00 81.75 147 CYS A C 1
ATOM 1111 O O . CYS A 1 147 ? 10.224 13.625 -3.733 1.00 81.75 147 CYS A O 1
ATOM 1113 N N . LEU A 1 148 ? 8.070 14.217 -3.504 1.00 79.81 148 LEU A N 1
ATOM 1114 C CA . LEU A 1 148 ? 7.817 14.457 -4.926 1.00 79.81 148 LEU A CA 1
ATOM 1115 C C . LEU A 1 148 ? 8.555 15.699 -5.444 1.00 79.81 148 LEU A C 1
ATOM 1117 O O . LEU A 1 148 ? 8.965 15.721 -6.591 1.00 79.81 148 LEU A O 1
ATOM 1121 N N . LEU A 1 149 ? 8.740 16.728 -4.612 1.00 82.00 149 LEU A N 1
ATOM 1122 C CA . LEU A 1 149 ? 9.499 17.929 -4.980 1.00 82.00 149 LEU A CA 1
ATOM 1123 C C . LEU A 1 149 ? 11.011 17.667 -5.089 1.00 82.00 149 LEU A C 1
ATOM 1125 O O . LEU A 1 149 ? 11.702 18.370 -5.823 1.00 82.00 149 LEU A O 1
ATOM 1129 N N . LEU A 1 150 ? 11.529 16.723 -4.300 1.00 77.94 150 LEU A N 1
ATOM 1130 C CA . LEU A 1 150 ? 12.963 16.438 -4.192 1.00 77.94 150 LEU A CA 1
ATOM 1131 C C . LEU A 1 150 ? 13.462 15.349 -5.158 1.00 77.94 150 LEU A C 1
ATOM 1133 O O . LEU A 1 150 ? 14.678 15.221 -5.309 1.00 77.94 150 LEU A O 1
ATOM 1137 N N . LEU A 1 151 ? 12.557 14.570 -5.758 1.00 69.94 151 LEU A N 1
ATOM 1138 C CA . LEU A 1 151 ? 12.828 13.504 -6.736 1.00 69.94 151 LEU A CA 1
ATOM 1139 C C . LEU A 1 151 ? 12.500 13.966 -8.156 1.00 69.94 151 LEU A C 1
ATOM 1141 O O . LEU A 1 151 ? 13.292 13.626 -9.061 1.00 69.94 151 LEU A O 1
#

Mean predicted aligned error: 7.41 Å

Solvent-accessible surface area (backbone atoms only — not comparable to full-atom values): 8089 Å² total; per-residue (Å²): 134,85,83,75,79,83,75,86,67,79,51,71,66,56,56,53,48,51,52,53,42,47,53,40,14,14,45,19,46,40,44,47,54,52,50,62,69,44,66,87,50,67,61,58,96,68,21,46,74,94,49,89,55,33,60,61,54,51,37,63,69,35,42,48,54,30,52,51,51,28,54,51,51,41,59,74,67,69,59,87,47,68,67,58,53,48,52,41,36,41,53,30,9,27,50,32,10,35,53,51,12,67,75,62,75,46,62,47,66,65,32,15,53,50,20,23,53,53,34,50,45,34,53,53,35,39,64,55,46,71,75,39,67,90,48,30,64,45,30,37,46,54,51,34,51,50,49,62,73,76,105

Foldseek 3Di:
DDPDPPPPPPPPVNVVVLVVLLLLLLLLVLLLVVLVVCVPADDDPQHGPPHLDHSSCLSVVQQSVLLVVLVVVCVVVVDPDPVSSLVSLLVSQLVSQQVVCVVSVHDSVVSSVVSSVSSVSSVVSSVVCVVPSVCSCVSNPVSSVVSVVVD

pLDDT: mean 83.92, std 10.89, range [34.5, 94.5]

Organism: NCBI:txid189426

Nearest PDB structures (foldseek):
  8auw-assembly1_D  TM=2.817E-01  e=2.046E+00  Homo sapiens
  8e2i-assembly1_F  TM=2.752E-01  e=3.524E+00  Homo sapiens
  6jx6-assembly1_C  TM=2.561E-01  e=4.512E+00  Homo sapiens
  6jx6-assembly1_A  TM=2.225E-01  e=4.741E+00  Homo sapiens
  4tx5-assembly1_A  TM=2.771E-01  e=6.700E+00  Homo sapiens

Radius of gyration: 17.86 Å; Cα contacts (8 Å, |Δi|>4): 175; chains: 1; bounding box: 48×38×58 Å

Secondary structure (DSSP, 8-state):
-----------HHHHHHHHHHHHHHHHHHHHHHHHHHGGGS-EETTEETT-SS-HHHIIIIIIHHHHHHHHHHHHHHT---HHHHHHHHHHHHHHHHHHHHHHHT--HHHHHHHHHHHHHHHHHHHHHHTT-GGGHHIIIIIHHHHHHHH-